Protein AF-A0A6B3MF89-F1 (afdb_monomer_lite)

Foldseek 3Di:
DDLLLLLQCVLVCCLVPVVQDDLVLLVVLLVLLVCLVPPDQLVVSSVSVVVSCVVVVSSVVSSVVCCVPDPVSVVPDDDDPPPSVVSSVSSVSSNVSSVVSSVVVVVVVVVVVVPD

Radius of gyration: 14.7 Å; chains: 1; bounding box: 32×28×46 Å

pLDDT: mean 83.45, std 10.81, range [44.09, 94.19]

Secondary structure (DSSP, 8-state):
--HHHHHHHHHHHHHHHGGGS-HHHHHHHHHHHGGGGTT--HHHHHHHHHHHHHH-HHHHHHHHHHHHH-HHHHHSPPPPTT-HHHHHHHHHHHHHHHHHHHHHHHHHHHHHHTT-

Sequence (116 aa):
MKIEKIIQVFPQIIKTQFEKFELEDLQSLDQVLAALDTKIEETELVNILKKWFKTHKQVRDTIISLFGDNKELKRSPDLPPNSEASILENLFELRQTNKEVIKAKTNQQDQEHSQQ

Structure (mmCIF, N/CA/C/O backbone):
data_AF-A0A6B3MF89-F1
#
_entry.id   AF-A0A6B3MF89-F1
#
loop_
_atom_site.group_PDB
_atom_site.id
_atom_site.type_symbol
_atom_site.label_atom_id
_atom_site.label_alt_id
_atom_site.label_comp_id
_atom_site.label_asym_id
_atom_site.label_entity_id
_atom_site.label_seq_id
_atom_site.pdbx_PDB_ins_code
_atom_site.Cartn_x
_atom_site.Cartn_y
_atom_site.Cartn_z
_atom_site.occupancy
_atom_site.B_iso_or_equiv
_atom_site.auth_seq_id
_atom_site.auth_comp_id
_atom_site.auth_asym_id
_atom_site.auth_atom_id
_atom_site.pdbx_PDB_model_num
ATOM 1 N N . MET A 1 1 ? 1.442 -13.262 -4.957 1.00 68.06 1 MET A N 1
ATOM 2 C CA . MET A 1 1 ? 0.911 -12.040 -5.597 1.00 68.06 1 MET A CA 1
ATOM 3 C C . MET A 1 1 ? 2.083 -11.123 -5.916 1.00 68.06 1 MET A C 1
ATOM 5 O O . MET A 1 1 ? 2.976 -11.023 -5.081 1.00 68.06 1 MET A O 1
ATOM 9 N N . LYS A 1 2 ? 2.134 -10.538 -7.117 1.00 80.38 2 LYS A N 1
ATOM 10 C CA . LYS A 1 2 ? 3.177 -9.565 -7.481 1.00 80.38 2 LYS A CA 1
ATOM 11 C C . LYS A 1 2 ? 2.931 -8.234 -6.768 1.00 80.38 2 LYS A C 1
ATOM 13 O O . LYS A 1 2 ? 1.778 -7.904 -6.496 1.00 80.38 2 LYS A O 1
ATOM 18 N N . ILE A 1 3 ? 3.993 -7.480 -6.482 1.00 82.88 3 ILE A N 1
ATOM 19 C CA . ILE A 1 3 ? 3.852 -6.178 -5.817 1.00 82.88 3 ILE A CA 1
ATOM 20 C C . ILE A 1 3 ? 3.096 -5.182 -6.695 1.00 82.88 3 ILE A C 1
ATOM 22 O O . ILE A 1 3 ? 2.306 -4.417 -6.161 1.00 82.88 3 ILE A O 1
ATOM 26 N N . GLU A 1 4 ? 3.267 -5.235 -8.022 1.00 84.12 4 GLU A N 1
ATOM 27 C CA . GLU A 1 4 ? 2.567 -4.322 -8.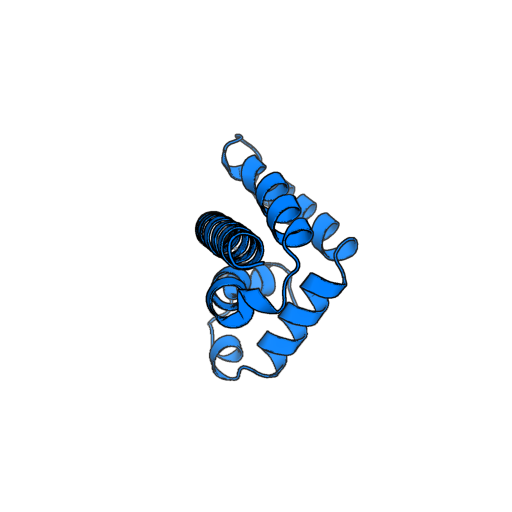932 1.00 84.12 4 GLU A CA 1
ATOM 28 C C . GLU A 1 4 ? 1.053 -4.502 -8.805 1.00 84.12 4 GLU A C 1
ATOM 30 O O . GLU A 1 4 ? 0.305 -3.531 -8.763 1.00 84.12 4 GLU A O 1
ATOM 35 N N . LYS A 1 5 ? 0.603 -5.752 -8.627 1.00 83.94 5 LYS A N 1
ATOM 36 C CA . LYS A 1 5 ? -0.812 -6.047 -8.408 1.00 83.94 5 LYS A CA 1
ATOM 37 C C . LYS A 1 5 ? -1.310 -5.504 -7.079 1.00 83.94 5 LYS A C 1
ATOM 39 O O . LYS A 1 5 ? -2.432 -5.025 -7.020 1.00 83.94 5 LYS A O 1
ATOM 44 N N . ILE A 1 6 ? -0.491 -5.594 -6.027 1.00 86.94 6 ILE A N 1
ATOM 45 C CA . ILE A 1 6 ? -0.814 -5.017 -4.717 1.00 86.94 6 ILE A CA 1
ATOM 46 C C . ILE A 1 6 ? -0.965 -3.508 -4.876 1.00 86.94 6 ILE A C 1
ATOM 48 O O . ILE A 1 6 ? -2.023 -2.995 -4.551 1.00 86.94 6 ILE A O 1
ATOM 52 N N . ILE A 1 7 ? 0.027 -2.828 -5.456 1.00 87.94 7 ILE A N 1
ATOM 53 C CA . ILE A 1 7 ? 0.010 -1.379 -5.707 1.00 87.94 7 ILE A CA 1
ATOM 54 C C . ILE A 1 7 ? -1.242 -0.958 -6.486 1.00 87.94 7 ILE A C 1
ATOM 56 O O . ILE A 1 7 ? -1.893 0.001 -6.098 1.00 87.94 7 ILE A O 1
ATOM 60 N N . GLN A 1 8 ? -1.618 -1.707 -7.523 1.00 86.81 8 GLN A N 1
ATOM 61 C CA . GLN A 1 8 ? -2.794 -1.420 -8.344 1.00 86.81 8 GLN A CA 1
ATOM 62 C C . GLN A 1 8 ? -4.118 -1.497 -7.566 1.00 86.81 8 GLN A C 1
ATOM 64 O O . GLN A 1 8 ? -5.019 -0.698 -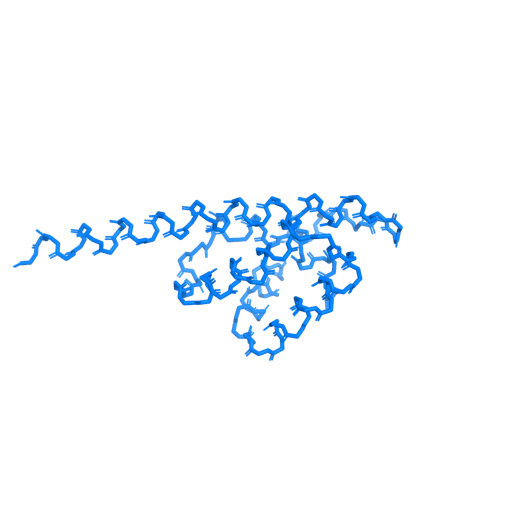7.794 1.00 86.81 8 GLN A O 1
ATOM 69 N N . VAL A 1 9 ? -4.285 -2.481 -6.677 1.00 88.00 9 VAL A N 1
ATOM 70 C CA . VAL A 1 9 ? -5.560 -2.675 -5.954 1.00 88.00 9 VAL A CA 1
ATOM 71 C C . VAL A 1 9 ? -5.598 -1.983 -4.599 1.00 88.00 9 VAL A C 1
ATOM 73 O O . VAL A 1 9 ? -6.670 -1.843 -4.011 1.00 88.00 9 VAL A O 1
ATOM 76 N N . PHE A 1 10 ? -4.442 -1.572 -4.083 1.00 90.00 10 PHE A N 1
ATOM 77 C CA . PHE A 1 10 ? -4.329 -1.014 -2.745 1.00 90.00 10 PHE A CA 1
ATOM 78 C C . PHE A 1 10 ? -5.175 0.254 -2.550 1.00 90.00 10 PHE A C 1
ATOM 80 O O . PHE A 1 10 ? -5.915 0.271 -1.568 1.00 90.00 10 PHE A O 1
ATOM 87 N N . PRO A 1 11 ? -5.192 1.250 -3.463 1.00 90.19 11 PRO A N 1
ATOM 88 C CA . PRO A 1 11 ? -6.033 2.437 -3.297 1.00 90.19 11 PRO A CA 1
ATOM 89 C C . PRO A 1 11 ? -7.503 2.069 -3.064 1.00 90.19 11 PRO A C 1
ATOM 91 O O . PRO A 1 11 ? -8.122 2.507 -2.096 1.00 90.19 11 PRO A O 1
ATOM 94 N N . GLN A 1 12 ? -8.039 1.167 -3.890 1.00 87.25 12 GLN A N 1
ATOM 95 C CA . GLN A 1 12 ? -9.422 0.696 -3.785 1.00 87.25 12 GLN A CA 1
ATOM 96 C C . GLN A 1 12 ? -9.695 -0.019 -2.458 1.00 87.25 12 GLN A C 1
ATOM 98 O O . GLN A 1 12 ? -10.746 0.170 -1.842 1.00 87.25 12 GLN A O 1
ATOM 103 N N . ILE A 1 13 ? -8.745 -0.830 -1.994 1.00 89.81 13 ILE A N 1
ATOM 104 C CA . ILE A 1 13 ? -8.871 -1.556 -0.731 1.00 89.81 13 ILE A CA 1
ATOM 105 C C . ILE A 1 13 ? -8.868 -0.596 0.458 1.00 89.81 13 ILE A C 1
ATOM 107 O O . ILE A 1 13 ? -9.740 -0.719 1.314 1.00 89.81 13 ILE A O 1
ATOM 111 N N . ILE A 1 14 ? -7.946 0.370 0.519 1.00 90.31 14 ILE A N 1
ATOM 112 C CA . ILE A 1 14 ? -7.942 1.336 1.626 1.00 90.31 14 ILE A CA 1
ATOM 113 C C . ILE A 1 14 ? -9.234 2.150 1.580 1.00 90.31 14 ILE A C 1
ATOM 115 O O . ILE A 1 14 ? -9.896 2.288 2.597 1.00 90.31 14 ILE A O 1
ATOM 119 N N . LYS A 1 15 ? -9.669 2.613 0.405 1.00 87.25 15 LYS A N 1
ATOM 120 C CA . LYS A 1 15 ? -10.902 3.400 0.276 1.00 87.25 15 LYS A CA 1
ATOM 121 C C . LYS A 1 15 ? -12.147 2.674 0.794 1.00 87.25 15 LYS A C 1
ATOM 123 O O . LYS A 1 15 ? -13.017 3.298 1.389 1.00 87.25 15 LYS A O 1
ATOM 128 N N . THR A 1 16 ? -12.245 1.370 0.546 1.00 86.81 16 THR A N 1
ATOM 129 C CA . THR A 1 16 ? -13.440 0.573 0.874 1.00 86.81 16 THR A CA 1
ATOM 130 C C . THR A 1 16 ? -13.376 -0.108 2.236 1.00 86.81 16 THR A C 1
ATOM 132 O O . THR A 1 16 ? -14.417 -0.397 2.812 1.00 86.81 16 THR A O 1
ATOM 135 N N . GLN A 1 17 ? -12.177 -0.398 2.739 1.00 87.31 17 GLN A N 1
ATOM 136 C CA . GLN A 1 17 ? -11.939 -1.208 3.938 1.00 87.31 17 GLN A CA 1
ATOM 137 C C . GLN A 1 17 ? -10.924 -0.526 4.870 1.00 87.31 17 GLN A C 1
ATOM 139 O O . GLN A 1 17 ? -10.143 -1.207 5.538 1.00 87.31 17 GLN A O 1
ATOM 144 N N . PHE A 1 18 ? -10.901 0.814 4.918 1.00 86.19 18 PHE A N 1
ATOM 145 C CA . PHE A 1 18 ? -9.934 1.577 5.724 1.00 86.19 18 PHE A CA 1
ATOM 146 C C . PHE A 1 18 ? -9.974 1.221 7.213 1.00 86.19 18 PHE A C 1
ATOM 148 O O . PHE A 1 18 ? -8.966 1.330 7.907 1.00 86.19 18 PHE A O 1
ATOM 155 N N . GLU A 1 19 ? -11.123 0.777 7.715 1.00 87.38 19 GLU A N 1
ATOM 156 C CA . GLU A 1 19 ? -11.304 0.278 9.078 1.00 87.38 19 GLU A CA 1
ATOM 157 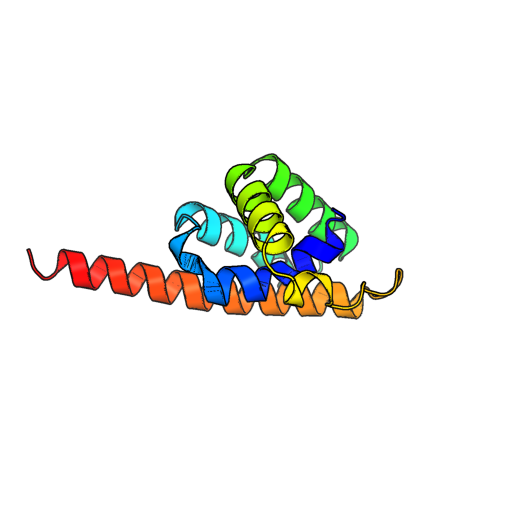C C . GLU A 1 19 ? -10.352 -0.875 9.435 1.00 87.38 19 GLU A C 1
ATOM 159 O O . GLU A 1 19 ? -9.929 -0.972 10.582 1.00 87.38 19 GLU A O 1
ATOM 164 N N . LYS A 1 20 ? -9.934 -1.690 8.455 1.00 89.25 20 LYS A N 1
ATOM 165 C CA . LYS A 1 20 ? -9.032 -2.835 8.663 1.00 89.25 20 LYS A CA 1
ATOM 166 C C . LYS A 1 20 ? -7.552 -2.463 8.767 1.00 89.25 20 LYS A C 1
ATOM 168 O O . LYS A 1 20 ? -6.722 -3.353 8.952 1.00 89.25 20 LYS A O 1
ATOM 173 N N . PHE A 1 21 ? -7.222 -1.184 8.607 1.00 90.94 21 PHE A N 1
ATOM 174 C CA . PHE A 1 21 ? -5.857 -0.671 8.665 1.00 90.94 21 PHE A CA 1
ATOM 175 C C . PHE A 1 21 ? -5.692 0.260 9.864 1.00 90.94 21 PHE A C 1
ATOM 177 O O . PHE A 1 21 ? -6.556 1.104 10.132 1.00 90.94 21 PHE A O 1
ATOM 184 N N . GLU A 1 22 ? -4.579 0.120 10.577 1.00 91.69 22 GLU A N 1
ATOM 185 C CA . GLU A 1 22 ? -4.265 0.987 11.710 1.00 91.69 22 GLU A CA 1
ATOM 186 C C . GLU A 1 22 ? -3.831 2.371 11.224 1.00 91.69 22 GLU A C 1
ATOM 188 O O . GLU A 1 22 ? -3.256 2.521 10.145 1.00 91.69 22 GLU A O 1
ATOM 193 N N . LEU A 1 23 ? -4.118 3.411 12.010 1.00 90.50 23 LEU A N 1
ATOM 194 C CA . LEU A 1 23 ? -3.746 4.775 11.629 1.00 90.50 23 LEU A CA 1
ATOM 195 C C . LEU A 1 23 ? -2.223 4.921 11.483 1.00 90.50 23 LEU A C 1
ATOM 197 O O . LEU A 1 23 ? -1.767 5.570 10.544 1.00 90.50 23 LEU A O 1
ATOM 201 N N . GLU A 1 24 ? -1.451 4.285 12.366 1.00 91.50 24 GLU A N 1
ATOM 202 C CA . GLU A 1 24 ? 0.017 4.295 12.341 1.00 91.50 24 GLU A CA 1
ATOM 203 C C . GLU A 1 24 ? 0.573 3.676 11.051 1.00 91.50 24 GLU A C 1
ATOM 205 O O . GLU A 1 24 ? 1.470 4.248 10.427 1.00 91.50 24 GLU A O 1
ATOM 210 N N . ASP A 1 25 ? -0.013 2.565 10.590 1.00 93.50 25 ASP A N 1
ATOM 211 C CA . ASP A 1 25 ? 0.336 1.944 9.309 1.00 93.50 25 ASP A CA 1
ATOM 212 C C . ASP A 1 25 ? 0.081 2.906 8.143 1.00 93.50 25 ASP A C 1
ATOM 214 O O . ASP A 1 25 ? 0.924 3.073 7.261 1.00 93.50 25 ASP A O 1
ATOM 218 N N . LEU A 1 26 ? -1.078 3.570 8.136 1.00 92.75 26 LEU A N 1
ATOM 219 C CA . LEU A 1 26 ? -1.444 4.510 7.077 1.00 92.75 26 LEU A CA 1
ATOM 220 C C . LEU A 1 26 ? -0.524 5.739 7.077 1.00 92.75 26 LEU A C 1
ATOM 222 O O . LEU A 1 26 ? -0.081 6.179 6.016 1.00 92.75 26 LEU A O 1
ATOM 226 N N . GLN A 1 27 ? -0.170 6.266 8.249 1.00 93.31 27 GLN A N 1
ATOM 227 C CA . GLN A 1 27 ? 0.789 7.366 8.376 1.00 93.31 27 GLN A CA 1
ATOM 228 C C . GLN A 1 27 ? 2.194 6.954 7.916 1.00 93.31 27 GLN A C 1
ATOM 230 O O . GLN A 1 27 ? 2.833 7.691 7.162 1.00 93.31 27 GLN A O 1
ATOM 235 N N . SER A 1 28 ? 2.657 5.761 8.301 1.00 94.19 28 SER A N 1
ATOM 236 C CA . SER A 1 28 ? 3.927 5.195 7.831 1.00 94.19 28 SER A CA 1
ATOM 237 C C . SER A 1 28 ? 3.939 5.029 6.308 1.00 94.19 28 SER A C 1
ATOM 239 O O . SER A 1 28 ? 4.922 5.367 5.643 1.00 94.19 28 SER A O 1
ATOM 241 N N . LEU A 1 29 ? 2.826 4.569 5.729 1.00 93.81 29 LEU A N 1
ATOM 242 C CA . LEU A 1 29 ? 2.661 4.465 4.284 1.00 93.81 29 LEU A CA 1
ATOM 243 C C . LEU A 1 29 ? 2.726 5.840 3.601 1.00 93.81 29 LEU A C 1
ATOM 245 O O . LEU A 1 29 ? 3.390 5.962 2.573 1.00 93.81 29 LEU A O 1
ATOM 249 N N . ASP A 1 30 ? 2.098 6.884 4.158 1.00 93.19 30 ASP A N 1
ATOM 250 C CA . ASP A 1 30 ? 2.174 8.239 3.584 1.00 93.19 30 ASP A CA 1
ATOM 251 C C . ASP A 1 30 ? 3.610 8.778 3.588 1.00 93.19 30 ASP A C 1
ATOM 253 O O . ASP A 1 30 ? 4.026 9.400 2.612 1.00 93.19 30 ASP A O 1
ATOM 257 N N . GLN A 1 31 ? 4.401 8.478 4.625 1.00 91.81 31 GLN A N 1
ATOM 258 C CA . GLN A 1 31 ? 5.824 8.835 4.663 1.00 91.81 31 GLN A CA 1
ATOM 259 C C . GLN A 1 31 ? 6.626 8.144 3.558 1.00 91.81 31 GLN A C 1
ATOM 261 O O . GLN A 1 31 ? 7.468 8.777 2.923 1.00 91.81 31 GLN A O 1
ATOM 266 N N . VAL A 1 32 ? 6.353 6.864 3.288 1.00 92.25 32 VAL A N 1
ATOM 267 C CA . VAL A 1 32 ? 6.980 6.152 2.164 1.00 92.25 32 VAL A CA 1
ATOM 268 C C . VAL A 1 32 ? 6.562 6.770 0.832 1.00 92.25 32 VAL A C 1
ATOM 270 O O . VAL A 1 32 ? 7.404 7.015 -0.030 1.00 92.25 32 VAL A O 1
ATOM 273 N N . LEU A 1 33 ? 5.273 7.061 0.665 1.00 91.44 33 LEU A N 1
ATOM 274 C CA . LEU A 1 33 ? 4.733 7.642 -0.562 1.00 91.44 33 LEU A CA 1
ATOM 275 C C . LEU A 1 33 ? 5.117 9.116 -0.741 1.00 91.44 33 LEU A C 1
ATOM 277 O O . LEU A 1 33 ? 5.063 9.619 -1.858 1.00 91.44 33 LEU A O 1
ATOM 281 N N . ALA A 1 34 ? 5.560 9.814 0.306 1.00 90.38 34 ALA A N 1
ATOM 282 C CA . ALA A 1 34 ? 6.116 11.161 0.193 1.00 90.38 34 ALA A CA 1
ATOM 283 C C . ALA A 1 34 ? 7.384 11.200 -0.674 1.00 90.38 34 ALA A C 1
ATOM 285 O O . ALA A 1 34 ? 7.679 12.233 -1.270 1.00 90.38 34 ALA A O 1
ATOM 286 N N . ALA A 1 35 ? 8.077 10.067 -0.839 1.00 87.25 35 ALA A N 1
ATOM 287 C CA . ALA A 1 35 ? 9.167 9.945 -1.798 1.00 87.25 35 ALA A CA 1
ATOM 288 C C . ALA A 1 35 ? 8.721 10.186 -3.258 1.00 87.25 35 ALA A C 1
ATOM 290 O O . ALA A 1 35 ? 9.564 10.541 -4.073 1.00 87.25 35 ALA A O 1
ATOM 291 N N . LEU A 1 36 ? 7.423 10.100 -3.591 1.00 84.62 36 LEU A N 1
ATOM 292 C CA . LEU A 1 36 ? 6.895 10.500 -4.909 1.00 84.62 36 LEU A CA 1
ATOM 293 C C . LEU A 1 36 ? 7.083 11.993 -5.215 1.00 84.62 36 LEU A C 1
ATOM 295 O O . LEU A 1 36 ? 7.165 12.362 -6.381 1.00 84.62 36 LEU A O 1
ATOM 299 N N . ASP A 1 37 ? 7.147 12.856 -4.194 1.00 82.62 37 ASP A N 1
ATOM 300 C CA . ASP A 1 37 ? 7.430 14.288 -4.400 1.00 82.62 37 ASP A CA 1
ATOM 301 C C . ASP A 1 37 ? 8.917 14.545 -4.679 1.00 82.62 37 ASP A C 1
ATOM 303 O O . ASP A 1 37 ? 9.317 15.646 -5.059 1.00 82.62 37 ASP A O 1
ATOM 307 N N . THR A 1 38 ? 9.756 13.533 -4.466 1.00 80.50 38 THR A N 1
ATOM 308 C CA . THR A 1 38 ? 11.183 13.586 -4.757 1.00 80.50 38 THR A CA 1
ATOM 309 C C . THR A 1 38 ? 11.446 13.000 -6.140 1.00 80.50 38 THR A C 1
ATOM 311 O O . THR A 1 38 ? 10.691 12.163 -6.625 1.00 80.50 38 THR A O 1
ATOM 314 N N . LYS A 1 39 ? 12.536 13.413 -6.798 1.00 77.50 39 LYS A N 1
ATOM 315 C CA . LYS A 1 39 ? 12.980 12.820 -8.074 1.00 77.50 39 LYS A CA 1
ATOM 316 C C . LYS A 1 39 ? 13.601 11.429 -7.861 1.00 77.50 39 LYS A C 1
ATOM 318 O O . LYS A 1 39 ? 14.746 11.207 -8.245 1.00 77.50 39 LYS A O 1
ATOM 323 N N . ILE A 1 40 ? 12.888 10.533 -7.184 1.00 80.50 40 ILE A N 1
ATOM 324 C CA . ILE A 1 40 ? 13.292 9.141 -7.002 1.00 80.50 40 ILE A CA 1
ATOM 325 C C . ILE A 1 40 ? 12.831 8.318 -8.207 1.00 80.50 40 ILE A C 1
ATOM 327 O O . ILE A 1 40 ? 11.770 8.576 -8.776 1.00 80.50 40 ILE A O 1
ATOM 331 N N . GLU A 1 41 ? 13.624 7.328 -8.606 1.00 83.44 41 GLU A N 1
ATOM 332 C CA . GLU A 1 41 ? 13.226 6.413 -9.674 1.00 83.44 41 GLU A CA 1
ATOM 333 C C . GLU A 1 41 ? 12.103 5.480 -9.202 1.00 83.44 41 GLU A C 1
ATOM 335 O O . GLU A 1 41 ? 12.064 5.056 -8.044 1.00 83.44 41 GLU A O 1
ATOM 340 N N . GLU A 1 42 ? 11.202 5.100 -10.110 1.00 81.88 42 GLU A N 1
ATOM 341 C CA . GLU A 1 42 ? 10.100 4.185 -9.794 1.00 81.88 42 GLU A CA 1
ATOM 342 C C . GLU A 1 42 ? 10.612 2.872 -9.192 1.00 81.88 42 GLU A C 1
ATOM 344 O O . GLU A 1 42 ? 10.089 2.397 -8.185 1.00 81.88 42 GLU A O 1
ATOM 349 N N . THR A 1 43 ? 11.660 2.294 -9.781 1.00 83.31 43 THR A N 1
ATOM 350 C CA . THR A 1 43 ? 12.220 1.015 -9.326 1.00 83.31 43 THR A CA 1
ATOM 351 C C . THR A 1 43 ? 12.692 1.096 -7.871 1.00 83.31 43 THR A C 1
ATOM 353 O O . THR A 1 43 ? 12.488 0.162 -7.088 1.00 83.31 43 THR A O 1
ATOM 356 N N . GLU A 1 44 ? 13.290 2.225 -7.485 1.00 87.75 44 GLU A N 1
ATOM 357 C CA . GLU A 1 44 ? 13.692 2.503 -6.106 1.00 87.75 44 GLU A CA 1
ATOM 358 C C . GLU A 1 44 ? 12.464 2.616 -5.198 1.00 87.75 44 GLU A C 1
ATOM 360 O O . GLU A 1 44 ? 12.399 1.945 -4.165 1.00 87.75 44 GLU A O 1
ATOM 365 N N . LEU A 1 45 ? 11.441 3.368 -5.612 1.00 86.69 45 LEU A N 1
ATOM 366 C CA . LEU A 1 45 ? 10.203 3.526 -4.850 1.00 86.69 45 LEU A CA 1
ATOM 367 C C . LEU A 1 45 ? 9.463 2.196 -4.644 1.00 86.69 45 LEU A C 1
ATOM 369 O O . LEU A 1 45 ? 9.055 1.866 -3.527 1.00 86.69 45 LEU A O 1
ATOM 373 N N . VAL A 1 46 ? 9.347 1.383 -5.692 1.00 87.19 46 VAL A N 1
ATOM 374 C CA . VAL A 1 46 ? 8.772 0.035 -5.628 1.00 87.19 46 VAL A CA 1
ATOM 375 C C . VAL A 1 46 ? 9.585 -0.846 -4.679 1.00 87.19 46 VAL A C 1
ATOM 377 O O . VAL A 1 46 ? 9.012 -1.631 -3.922 1.00 87.19 46 VAL A O 1
ATOM 380 N N . ASN A 1 47 ? 10.914 -0.721 -4.656 1.00 89.25 47 ASN A N 1
ATOM 381 C CA . ASN A 1 47 ? 11.757 -1.449 -3.708 1.00 89.25 47 ASN A CA 1
ATOM 382 C C . ASN A 1 47 ? 11.569 -0.977 -2.260 1.00 89.25 47 ASN A C 1
ATOM 384 O O . ASN A 1 47 ? 11.548 -1.817 -1.354 1.00 89.25 47 ASN A O 1
ATOM 388 N N . ILE A 1 48 ? 11.392 0.324 -2.026 1.00 91.12 48 ILE A N 1
ATOM 389 C CA . ILE A 1 48 ? 11.068 0.869 -0.701 1.00 91.12 48 ILE A CA 1
ATOM 390 C C . ILE A 1 48 ? 9.709 0.333 -0.241 1.00 91.12 48 ILE A C 1
ATOM 392 O O . ILE A 1 48 ? 9.614 -0.212 0.858 1.00 91.12 48 ILE A O 1
ATOM 396 N N . LEU A 1 49 ? 8.689 0.364 -1.100 1.00 90.62 49 LEU A N 1
ATOM 397 C CA . LEU A 1 49 ? 7.371 -0.206 -0.805 1.00 90.62 49 LEU A CA 1
ATOM 398 C C . LEU A 1 49 ? 7.441 -1.707 -0.528 1.00 90.62 49 LEU A C 1
ATOM 400 O O . LEU A 1 49 ? 6.870 -2.184 0.450 1.00 90.62 49 LEU A O 1
ATOM 404 N N . LYS A 1 50 ? 8.202 -2.472 -1.321 1.00 90.81 50 LYS A N 1
ATOM 405 C CA . LYS A 1 50 ? 8.446 -3.899 -1.047 1.00 90.81 50 LYS A CA 1
ATOM 406 C C . LYS A 1 50 ? 9.040 -4.111 0.345 1.00 90.81 50 LYS A C 1
ATOM 408 O O . LYS A 1 50 ? 8.649 -5.061 1.022 1.00 90.81 50 LYS A O 1
ATOM 413 N N . LYS A 1 51 ? 9.998 -3.279 0.769 1.00 92.31 51 LYS A N 1
ATOM 414 C CA . LYS A 1 51 ? 10.575 -3.348 2.123 1.00 92.31 51 LYS A CA 1
ATOM 415 C C . LYS A 1 51 ? 9.526 -2.995 3.174 1.00 92.31 51 LYS A C 1
ATOM 417 O O . LYS A 1 51 ? 9.388 -3.732 4.143 1.00 92.31 51 LYS A O 1
ATOM 422 N N . TRP A 1 52 ? 8.738 -1.952 2.938 1.00 94.00 52 TRP A N 1
ATOM 423 C CA . TRP A 1 52 ? 7.665 -1.541 3.834 1.00 94.00 52 TRP A CA 1
ATOM 424 C C . TRP A 1 52 ? 6.641 -2.662 4.060 1.00 94.00 52 TRP A C 1
ATOM 426 O O . TRP A 1 52 ? 6.380 -3.009 5.207 1.00 94.00 52 TRP A O 1
ATOM 436 N N . PHE A 1 53 ? 6.166 -3.334 3.006 1.00 91.19 53 PHE A N 1
ATOM 437 C CA . PHE A 1 53 ? 5.253 -4.484 3.125 1.00 91.19 53 PHE A CA 1
ATOM 438 C C . PHE A 1 53 ? 5.875 -5.722 3.787 1.00 91.19 53 PHE A C 1
ATOM 440 O O . PHE A 1 53 ? 5.153 -6.601 4.263 1.00 91.19 53 PHE A O 1
ATOM 447 N N . LYS A 1 54 ? 7.208 -5.851 3.791 1.00 90.38 54 LYS A N 1
ATOM 448 C CA . LYS A 1 54 ? 7.888 -6.920 4.543 1.00 90.38 54 LYS A CA 1
ATOM 449 C C . LYS A 1 54 ? 7.871 -6.652 6.044 1.00 90.38 54 LYS A C 1
ATOM 451 O O . LYS A 1 54 ? 7.820 -7.616 6.808 1.00 90.38 54 LYS A O 1
ATOM 456 N N . THR A 1 55 ? 7.917 -5.381 6.437 1.00 93.06 55 THR A N 1
ATOM 457 C CA . THR A 1 55 ? 7.807 -4.943 7.832 1.00 93.06 55 THR A CA 1
ATOM 458 C C . THR A 1 55 ? 6.346 -4.968 8.288 1.00 93.06 55 THR A C 1
ATOM 460 O O . THR A 1 55 ? 6.031 -5.607 9.287 1.00 93.06 55 THR A O 1
ATOM 463 N N . HIS A 1 56 ? 5.436 -4.401 7.496 1.00 92.69 56 HIS A N 1
ATOM 464 C CA . HIS A 1 56 ? 4.003 -4.298 7.789 1.00 92.69 56 HIS A CA 1
ATOM 465 C C . HIS A 1 56 ? 3.243 -5.501 7.217 1.00 92.69 56 HIS A C 1
ATOM 467 O O . HIS A 1 56 ? 2.427 -5.399 6.296 1.00 92.69 56 HIS A O 1
ATOM 473 N N . LYS A 1 57 ? 3.566 -6.691 7.740 1.00 90.75 57 LYS A N 1
ATOM 474 C CA . LYS A 1 57 ? 3.001 -7.961 7.251 1.00 90.75 57 LYS A CA 1
ATOM 475 C C . LYS A 1 57 ? 1.483 -8.009 7.379 1.00 90.75 57 LYS A C 1
ATOM 477 O O . LYS A 1 57 ? 0.835 -8.502 6.466 1.00 90.75 57 LYS A O 1
ATOM 482 N N . GLN A 1 58 ? 0.932 -7.459 8.459 1.00 90.19 58 GLN A N 1
ATOM 483 C CA . GLN A 1 58 ? -0.511 -7.419 8.686 1.00 90.19 58 GLN A CA 1
ATOM 484 C C . GLN A 1 58 ? -1.233 -6.661 7.571 1.00 90.19 58 GLN A C 1
ATOM 486 O O . GLN A 1 58 ? -2.155 -7.204 6.972 1.00 90.19 58 GLN A O 1
ATOM 491 N N . VAL A 1 59 ? -0.754 -5.468 7.205 1.00 91.06 59 VAL A N 1
ATOM 492 C CA . VAL A 1 59 ? -1.282 -4.701 6.065 1.00 91.06 59 VAL A CA 1
ATOM 493 C C . VAL A 1 59 ? -1.242 -5.532 4.785 1.00 91.06 59 VAL A C 1
ATOM 495 O O . VAL A 1 59 ? -2.243 -5.655 4.078 1.00 91.06 59 VAL A O 1
ATOM 498 N N . ARG A 1 60 ? -0.087 -6.143 4.494 1.00 90.25 60 ARG A N 1
ATOM 499 C CA . ARG A 1 60 ? 0.096 -6.981 3.305 1.00 90.25 60 ARG A CA 1
ATOM 500 C C . ARG A 1 60 ? -0.893 -8.147 3.278 1.00 90.25 60 ARG A C 1
ATOM 502 O O . ARG A 1 60 ? -1.509 -8.399 2.246 1.00 90.25 60 ARG A O 1
ATOM 509 N N . ASP A 1 61 ? -1.018 -8.870 4.382 1.00 90.38 61 ASP A N 1
ATOM 510 C CA . ASP A 1 61 ? -1.853 -10.064 4.470 1.00 90.38 61 ASP A CA 1
ATOM 511 C C . ASP A 1 61 ? -3.344 -9.697 4.419 1.00 90.38 61 ASP A C 1
ATOM 513 O O . ASP A 1 61 ? -4.106 -10.375 3.731 1.00 90.38 61 ASP A O 1
ATOM 517 N N . THR A 1 62 ? -3.747 -8.566 5.007 1.00 90.69 62 THR A N 1
ATOM 518 C CA . THR A 1 62 ? -5.092 -7.993 4.852 1.00 90.69 62 THR A CA 1
ATOM 519 C C . THR A 1 62 ? -5.404 -7.690 3.389 1.00 90.69 62 THR A C 1
ATOM 521 O O . THR A 1 62 ? -6.449 -8.103 2.893 1.00 90.69 62 THR A O 1
ATOM 524 N N . ILE A 1 63 ? -4.494 -7.038 2.658 1.00 89.62 63 ILE A N 1
ATOM 525 C CA . ILE A 1 63 ? -4.682 -6.758 1.224 1.00 89.62 63 ILE A CA 1
ATOM 526 C C . ILE A 1 63 ? -4.800 -8.052 0.421 1.00 89.62 63 ILE A C 1
ATOM 528 O O . ILE A 1 63 ? -5.693 -8.174 -0.415 1.00 89.62 63 ILE A O 1
ATOM 532 N N . ILE A 1 64 ? -3.917 -9.023 0.669 1.00 87.50 64 ILE A N 1
ATOM 533 C CA . ILE A 1 64 ? -3.936 -10.315 -0.029 1.00 87.50 64 ILE A CA 1
ATOM 534 C C . ILE A 1 64 ? -5.246 -11.055 0.246 1.00 87.50 64 ILE A C 1
ATOM 536 O O . ILE A 1 64 ? -5.825 -11.612 -0.684 1.00 87.50 64 ILE A O 1
ATOM 540 N N . SER A 1 65 ? -5.713 -11.044 1.494 1.00 89.06 65 SER A N 1
ATOM 541 C CA . SER A 1 65 ? -6.978 -11.651 1.901 1.00 89.06 65 SER A CA 1
ATOM 542 C C . SER A 1 65 ? -8.156 -10.985 1.186 1.00 89.06 65 SER A C 1
ATOM 544 O O . SER A 1 65 ? -8.881 -11.639 0.443 1.00 89.06 65 SER A O 1
ATOM 546 N N . LEU A 1 66 ? -8.254 -9.653 1.257 1.00 86.31 66 LEU A N 1
ATOM 547 C CA . LEU A 1 66 ? -9.318 -8.882 0.605 1.00 86.31 66 LEU A CA 1
ATOM 548 C C . LEU A 1 66 ? -9.307 -9.032 -0.921 1.00 86.31 66 LEU A C 1
ATOM 550 O O . LEU A 1 66 ? -10.362 -9.150 -1.540 1.00 86.31 66 LEU A O 1
ATOM 554 N N . PHE A 1 67 ? -8.128 -9.085 -1.539 1.00 82.75 67 PHE A N 1
ATOM 555 C CA . PHE A 1 67 ? -7.987 -9.406 -2.957 1.00 82.75 67 PHE A CA 1
ATOM 556 C C . PHE A 1 67 ? -8.407 -10.855 -3.259 1.00 82.75 67 PHE A C 1
ATOM 558 O O . PHE A 1 67 ? -9.021 -11.140 -4.286 1.00 82.75 67 PHE A O 1
ATOM 565 N N . GLY A 1 68 ? -8.079 -11.786 -2.362 1.00 78.56 68 GLY A N 1
ATOM 566 C CA . GLY A 1 68 ? -8.468 -13.191 -2.413 1.00 78.56 68 GLY A CA 1
ATOM 567 C C . GLY A 1 68 ? -9.981 -13.401 -2.350 1.00 78.56 68 GLY A C 1
ATOM 568 O O . GLY A 1 68 ? -10.503 -14.245 -3.081 1.00 78.56 68 GLY A O 1
ATOM 569 N N . ASP A 1 69 ? -10.688 -12.612 -1.556 1.00 79.62 69 ASP A N 1
ATOM 570 C CA . ASP A 1 69 ? -12.141 -12.701 -1.413 1.00 79.62 69 ASP A CA 1
ATOM 571 C C . ASP A 1 69 ? -12.890 -11.905 -2.492 1.00 79.62 69 ASP A C 1
ATOM 573 O O . ASP A 1 69 ? -13.973 -12.299 -2.937 1.00 79.62 69 ASP A O 1
ATOM 577 N N . ASN A 1 70 ? -12.299 -10.817 -2.993 1.00 74.62 70 ASN A N 1
ATOM 578 C CA . ASN A 1 70 ? -12.955 -9.936 -3.949 1.00 74.62 70 ASN A CA 1
ATOM 579 C C . ASN A 1 70 ? -12.749 -10.392 -5.408 1.00 74.62 70 ASN A C 1
ATOM 581 O O . ASN A 1 70 ? -11.728 -10.134 -6.053 1.00 74.62 70 ASN A O 1
ATOM 585 N N . LYS A 1 71 ? -13.774 -11.055 -5.962 1.00 72.25 71 LYS A N 1
ATOM 586 C CA . LYS A 1 71 ? -13.798 -11.522 -7.361 1.00 72.25 71 LYS A CA 1
ATOM 587 C C . LYS A 1 71 ? -13.674 -10.394 -8.393 1.00 72.25 71 LYS A C 1
ATOM 589 O O . LYS A 1 71 ? -13.212 -10.670 -9.498 1.00 72.25 71 LYS A O 1
ATOM 594 N N . GLU A 1 72 ? -14.075 -9.167 -8.069 1.00 70.38 72 GLU A N 1
ATOM 595 C CA . GLU A 1 72 ? -13.967 -8.017 -8.975 1.00 70.38 72 GLU A CA 1
ATOM 596 C C . GLU A 1 72 ? -12.526 -7.511 -9.045 1.00 70.38 72 GLU A C 1
ATOM 598 O O . GLU A 1 72 ? -11.997 -7.343 -10.141 1.00 70.38 72 GLU A O 1
ATOM 603 N N . LEU A 1 73 ? -11.837 -7.412 -7.903 1.00 71.56 73 LEU A N 1
ATOM 604 C CA . LEU A 1 73 ? -10.411 -7.063 -7.868 1.00 71.56 73 LEU A CA 1
ATOM 605 C C . LEU A 1 73 ? -9.548 -8.102 -8.598 1.00 71.56 73 LEU A C 1
ATOM 607 O O . LEU A 1 73 ? -8.575 -7.749 -9.264 1.00 71.56 73 LEU A O 1
ATOM 611 N N . LYS A 1 74 ? -9.928 -9.385 -8.546 1.00 72.44 74 LYS A N 1
ATOM 612 C CA . LYS A 1 74 ? -9.270 -10.444 -9.331 1.00 72.44 74 LYS A CA 1
ATOM 613 C C . LYS A 1 74 ? -9.456 -10.303 -10.840 1.00 72.44 74 LYS A C 1
ATOM 615 O O . LYS A 1 74 ? -8.630 -10.821 -11.585 1.00 72.44 74 LYS A O 1
ATOM 620 N N . ARG A 1 75 ? -10.536 -9.655 -11.289 1.00 72.88 75 ARG A N 1
ATOM 621 C CA . ARG A 1 75 ? -10.800 -9.390 -12.712 1.00 72.88 75 ARG A CA 1
ATOM 622 C C . ARG A 1 75 ? -10.088 -8.145 -13.220 1.00 72.88 75 ARG A C 1
ATOM 624 O O . ARG A 1 75 ? -10.028 -7.969 -14.435 1.00 72.88 75 ARG A O 1
ATOM 631 N N . SER A 1 76 ? -9.545 -7.308 -12.332 1.00 68.88 76 SER A N 1
ATOM 632 C CA . SER A 1 76 ? -8.733 -6.167 -12.740 1.00 68.88 76 SER A CA 1
ATOM 633 C C . SER A 1 76 ? -7.609 -6.654 -13.656 1.00 68.88 76 SER A C 1
ATOM 635 O O . SER A 1 76 ? -6.919 -7.614 -13.291 1.00 68.88 76 SER A O 1
ATOM 637 N N . PRO A 1 77 ? -7.408 -6.029 -14.827 1.00 69.00 77 PRO A N 1
ATOM 638 C CA . PRO A 1 77 ? -6.360 -6.436 -15.751 1.00 69.00 77 PRO A CA 1
ATOM 639 C C . PRO A 1 77 ? -4.995 -6.359 -15.063 1.00 69.00 77 PRO A C 1
ATOM 641 O O . PRO A 1 77 ? -4.785 -5.543 -14.160 1.00 69.00 77 PRO A O 1
ATOM 644 N N . ASP A 1 78 ? -4.083 -7.254 -15.432 1.00 68.88 78 ASP A N 1
ATOM 645 C CA . ASP A 1 78 ? -2.688 -7.115 -15.025 1.00 68.88 78 ASP A CA 1
ATOM 646 C C . ASP A 1 78 ? -2.066 -5.930 -15.758 1.00 68.88 78 ASP A C 1
ATOM 648 O O . ASP A 1 78 ? -2.326 -5.714 -16.944 1.00 68.88 78 ASP A O 1
ATOM 652 N N . LEU A 1 79 ? -1.257 -5.155 -15.036 1.00 66.38 79 LEU A N 1
ATOM 653 C CA . LEU A 1 79 ? -0.494 -4.080 -15.648 1.00 66.38 79 LEU A CA 1
ATOM 654 C C . LEU A 1 79 ? 0.479 -4.681 -16.673 1.00 66.38 79 LEU A C 1
ATOM 656 O O . LEU A 1 79 ? 1.116 -5.704 -16.386 1.00 66.38 79 LEU A O 1
ATOM 660 N N . PRO A 1 80 ? 0.607 -4.069 -17.861 1.00 66.75 80 PRO A N 1
ATOM 661 C CA . PRO A 1 80 ? 1.658 -4.428 -18.793 1.00 66.75 80 PRO A CA 1
ATOM 662 C C . PRO A 1 80 ? 3.029 -4.357 -18.103 1.00 66.75 80 PRO A C 1
ATOM 664 O O . PRO A 1 80 ? 3.257 -3.476 -17.273 1.00 66.75 80 PRO A O 1
ATOM 667 N N . PRO A 1 81 ? 3.974 -5.240 -18.460 1.00 54.84 81 PRO A N 1
ATOM 668 C CA . PRO A 1 81 ? 5.282 -5.321 -17.804 1.00 54.84 81 PRO A CA 1
ATOM 669 C C . PRO A 1 81 ? 6.142 -4.049 -17.928 1.00 54.84 81 PRO A C 1
ATOM 671 O O . PRO A 1 81 ? 7.122 -3.927 -17.204 1.00 54.84 81 PRO A O 1
ATOM 674 N N . ASN A 1 82 ? 5.767 -3.109 -18.804 1.00 59.47 82 ASN A N 1
ATOM 675 C CA . ASN A 1 82 ? 6.489 -1.859 -19.071 1.00 59.47 82 ASN A CA 1
ATOM 676 C C . ASN A 1 82 ? 5.643 -0.619 -18.724 1.00 59.47 82 ASN A C 1
ATOM 678 O O . ASN A 1 82 ? 5.861 0.464 -19.263 1.00 59.47 82 ASN A O 1
ATOM 682 N N . SER A 1 83 ? 4.612 -0.780 -17.895 1.00 70.06 83 SER A N 1
ATOM 683 C CA . SER A 1 83 ? 3.696 0.304 -17.540 1.00 70.06 83 SER A CA 1
ATOM 684 C C . SER A 1 83 ? 4.202 1.104 -16.347 1.00 70.06 83 SER A C 1
ATOM 686 O O . SER A 1 83 ? 3.494 1.240 -15.350 1.00 70.06 83 SER A O 1
ATOM 688 N N . GLU A 1 84 ? 5.410 1.654 -16.471 1.00 69.19 84 GLU A N 1
ATOM 689 C CA . GLU A 1 84 ? 6.005 2.523 -15.450 1.00 69.19 84 GLU A CA 1
ATOM 690 C C . GLU A 1 84 ? 5.056 3.685 -15.100 1.00 69.19 84 GLU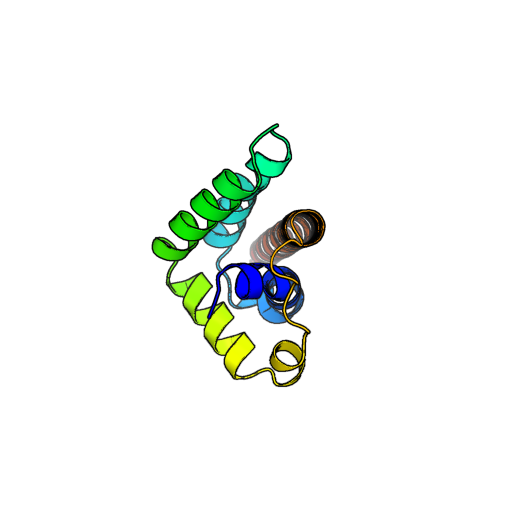 A C 1
ATOM 692 O O . GLU A 1 84 ? 4.650 3.895 -13.956 1.00 69.19 84 GLU A O 1
ATOM 697 N N . ALA A 1 85 ? 4.543 4.357 -16.137 1.00 71.31 85 ALA A N 1
ATOM 698 C CA . ALA A 1 85 ? 3.536 5.405 -15.985 1.00 71.31 85 ALA A CA 1
ATOM 699 C C . ALA A 1 85 ? 2.328 4.938 -15.154 1.00 71.31 85 ALA A C 1
ATOM 701 O O . ALA A 1 85 ? 1.915 5.632 -14.231 1.00 71.31 85 ALA A O 1
ATOM 702 N N . SER A 1 86 ? 1.823 3.725 -15.395 1.00 80.56 86 SER A N 1
ATOM 703 C CA . SER A 1 86 ? 0.672 3.210 -14.651 1.00 80.56 86 SER A CA 1
ATOM 704 C C . SER A 1 86 ? 1.019 2.814 -13.215 1.00 80.56 86 SER A C 1
ATOM 706 O O . SER A 1 86 ? 0.163 2.907 -12.340 1.00 80.56 86 SER A O 1
ATOM 708 N N . ILE A 1 87 ? 2.243 2.363 -12.930 1.00 84.19 87 ILE A N 1
ATOM 709 C CA . ILE A 1 87 ? 2.680 2.100 -11.552 1.00 84.19 87 ILE A CA 1
ATOM 710 C C . ILE A 1 87 ? 2.739 3.419 -10.786 1.00 84.19 87 ILE A C 1
ATOM 712 O O . ILE A 1 87 ? 2.157 3.510 -9.706 1.00 84.19 87 ILE A O 1
ATOM 716 N N . LEU A 1 88 ? 3.361 4.451 -11.359 1.00 86.12 88 LEU A N 1
ATOM 717 C CA . LEU A 1 88 ? 3.401 5.783 -10.758 1.00 86.12 88 LEU A CA 1
ATOM 718 C C . LEU A 1 88 ? 1.998 6.362 -10.547 1.00 86.12 88 LEU A C 1
ATOM 720 O O . LEU A 1 88 ? 1.716 6.843 -9.453 1.00 86.12 88 LEU A O 1
ATOM 724 N N . GLU A 1 89 ? 1.101 6.262 -11.530 1.00 86.62 89 GLU A N 1
ATOM 725 C CA . GLU A 1 89 ? -0.297 6.695 -11.392 1.00 86.62 89 GLU A CA 1
ATOM 726 C C . GLU A 1 89 ? -1.000 5.995 -10.220 1.00 86.62 89 GLU A C 1
ATOM 728 O O . GLU A 1 89 ? -1.596 6.663 -9.375 1.00 86.62 89 GLU A O 1
ATOM 733 N N . ASN A 1 90 ? -0.861 4.670 -10.099 1.00 88.94 90 ASN A N 1
ATOM 734 C CA . ASN A 1 90 ? -1.427 3.920 -8.973 1.00 88.94 90 ASN A CA 1
ATOM 735 C C . ASN A 1 90 ? -0.826 4.353 -7.627 1.00 88.94 90 ASN A C 1
ATOM 737 O O . ASN A 1 90 ? -1.525 4.378 -6.617 1.00 88.94 90 ASN A O 1
ATOM 741 N N . LEU A 1 91 ? 0.462 4.700 -7.585 1.00 90.69 91 LEU A N 1
ATOM 742 C CA . LEU A 1 91 ? 1.125 5.180 -6.370 1.00 90.69 91 LEU A CA 1
ATOM 743 C C . LEU A 1 91 ? 0.685 6.597 -5.985 1.00 90.69 91 LEU A C 1
ATOM 745 O O . LEU A 1 91 ? 0.494 6.875 -4.798 1.00 90.69 91 LEU A O 1
ATOM 749 N N . PHE A 1 92 ? 0.476 7.476 -6.965 1.00 90.25 92 PHE A N 1
ATOM 750 C CA . PHE A 1 92 ? -0.124 8.789 -6.739 1.00 90.25 92 PHE A CA 1
ATOM 751 C C . PHE A 1 92 ? -1.558 8.657 -6.220 1.00 90.25 92 PHE A C 1
ATOM 753 O O . PHE A 1 92 ? -1.889 9.264 -5.198 1.00 90.25 92 PHE A O 1
ATOM 760 N N . GLU A 1 93 ? -2.378 7.814 -6.853 1.00 91.56 93 GLU A N 1
ATOM 761 C CA . GLU A 1 93 ? -3.745 7.534 -6.406 1.00 91.56 93 GLU A CA 1
ATOM 762 C C . GLU A 1 93 ? -3.759 6.946 -4.988 1.00 91.56 93 GLU A C 1
ATOM 764 O O . GLU A 1 93 ? -4.533 7.390 -4.132 1.00 91.56 93 GLU A O 1
ATOM 769 N N . LEU A 1 94 ? -2.857 5.997 -4.708 1.00 92.12 94 LEU A N 1
ATOM 770 C CA . LEU A 1 94 ? -2.687 5.400 -3.387 1.00 92.12 94 LEU A CA 1
ATOM 771 C C . LEU A 1 94 ? -2.407 6.473 -2.344 1.00 92.12 94 LEU A C 1
ATOM 773 O O . LEU A 1 94 ? -3.041 6.487 -1.292 1.00 92.12 94 LEU A O 1
ATOM 777 N N . ARG A 1 95 ? -1.486 7.392 -2.635 1.00 93.19 95 ARG A N 1
ATOM 778 C CA . ARG A 1 95 ? -1.125 8.464 -1.711 1.00 93.19 95 ARG A CA 1
ATOM 779 C C . ARG A 1 95 ? -2.286 9.417 -1.459 1.00 93.19 95 ARG A C 1
ATOM 781 O O . ARG A 1 95 ? -2.534 9.770 -0.308 1.00 93.19 95 ARG A O 1
ATOM 788 N N . GLN A 1 96 ? -2.993 9.839 -2.507 1.00 92.94 96 GLN A N 1
ATOM 789 C CA . GLN A 1 96 ? -4.155 10.717 -2.355 1.00 92.94 96 GLN A CA 1
ATOM 790 C C . GLN A 1 96 ? -5.228 10.054 -1.492 1.00 92.94 96 GLN A C 1
ATOM 792 O O . GLN A 1 96 ? -5.643 10.630 -0.487 1.00 92.94 96 GLN A O 1
ATOM 797 N N . THR A 1 97 ? -5.578 8.812 -1.822 1.00 93.19 97 THR A N 1
ATOM 798 C CA . THR A 1 97 ? -6.568 8.028 -1.079 1.00 93.19 97 THR A CA 1
ATOM 799 C C . THR A 1 97 ? -6.145 7.838 0.377 1.00 93.19 97 THR A C 1
ATOM 801 O O . THR A 1 97 ? -6.940 8.038 1.292 1.00 93.19 97 THR A O 1
ATOM 804 N N . ASN A 1 98 ? -4.876 7.503 0.615 1.00 93.56 98 ASN A N 1
ATOM 805 C CA . ASN A 1 98 ? -4.338 7.313 1.956 1.00 93.56 98 ASN A CA 1
ATOM 806 C C . ASN A 1 98 ? -4.440 8.597 2.795 1.00 93.56 98 ASN A C 1
ATOM 808 O O . ASN A 1 98 ? -4.882 8.551 3.939 1.00 93.56 98 ASN A O 1
ATOM 812 N N . LYS A 1 99 ? -4.123 9.765 2.219 1.00 93.25 99 LYS A N 1
ATOM 813 C CA . LYS A 1 99 ? -4.272 11.062 2.902 1.00 93.25 99 LYS A CA 1
ATOM 814 C C . LYS A 1 99 ? -5.721 11.381 3.255 1.00 93.25 99 LYS A C 1
ATOM 816 O O . LYS A 1 99 ? -5.975 11.912 4.336 1.00 93.25 99 LYS A O 1
ATOM 821 N N . GLU A 1 100 ? -6.664 11.092 2.361 1.00 92.62 100 GLU A N 1
ATOM 822 C CA . GLU A 1 100 ? -8.092 11.273 2.641 1.00 92.62 100 GLU A CA 1
ATOM 823 C C . GLU A 1 100 ? -8.553 10.367 3.78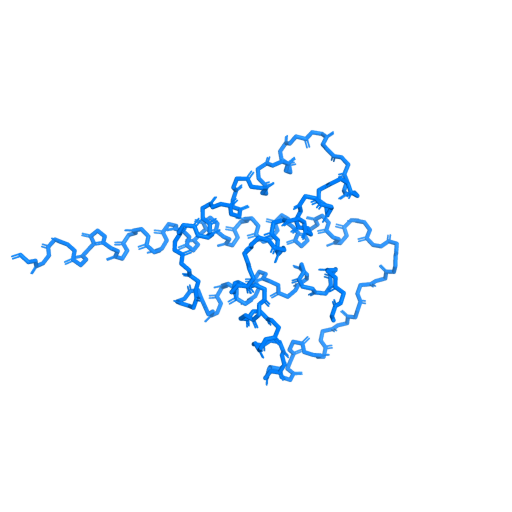4 1.00 92.62 100 GLU A C 1
ATOM 825 O O . GLU A 1 100 ? -9.234 10.824 4.701 1.00 92.62 100 GLU A O 1
ATOM 830 N N . VAL A 1 101 ? -8.114 9.109 3.779 1.00 92.06 101 VAL A N 1
ATOM 831 C CA . VAL A 1 101 ? -8.452 8.128 4.813 1.00 92.06 101 VAL A CA 1
ATOM 832 C C . VAL A 1 101 ? -7.834 8.480 6.166 1.00 92.06 101 VAL A C 1
ATOM 834 O O . VAL A 1 101 ? -8.520 8.383 7.180 1.00 92.06 101 VAL A O 1
ATOM 837 N N . ILE A 1 102 ? -6.574 8.925 6.201 1.00 92.62 102 ILE A N 1
ATOM 838 C CA . ILE A 1 102 ? -5.924 9.410 7.429 1.00 92.62 102 ILE A CA 1
ATOM 839 C C . ILE A 1 102 ? -6.742 10.556 8.021 1.00 92.62 102 ILE A C 1
ATOM 841 O O . ILE A 1 102 ? -7.106 10.498 9.191 1.00 92.62 102 ILE A O 1
ATOM 845 N N . LYS A 1 103 ? -7.098 11.562 7.209 1.00 91.12 103 LYS A N 1
ATOM 846 C CA . LYS A 1 103 ? -7.936 12.682 7.663 1.00 91.12 103 LYS A CA 1
ATOM 847 C C . LYS A 1 103 ? -9.288 12.206 8.189 1.00 91.12 103 LYS A C 1
ATOM 849 O O . LYS A 1 103 ? -9.721 12.674 9.237 1.00 91.12 103 LYS A O 1
ATOM 854 N N . ALA A 1 104 ? -9.943 11.283 7.485 1.00 89.44 104 ALA A N 1
ATOM 855 C CA . ALA A 1 104 ? -11.225 10.729 7.909 1.00 89.44 104 ALA A CA 1
ATOM 856 C C . ALA A 1 104 ? -11.115 10.013 9.266 1.00 89.44 104 ALA A C 1
ATOM 858 O O . ALA A 1 104 ? -11.896 10.309 10.166 1.00 89.44 104 ALA A O 1
ATOM 859 N N . LYS A 1 105 ? -10.108 9.146 9.447 1.00 87.88 105 LYS A N 1
ATOM 860 C CA . LYS A 1 105 ? -9.855 8.443 10.715 1.00 87.88 105 LYS A CA 1
ATOM 861 C C . LYS A 1 105 ? -9.511 9.398 11.858 1.00 87.88 105 LYS A C 1
ATOM 863 O O . LYS A 1 105 ? -10.058 9.252 12.945 1.00 87.88 105 LYS A O 1
ATOM 868 N N . THR A 1 106 ? -8.645 10.385 11.623 1.00 87.69 106 THR A N 1
ATOM 869 C CA . THR A 1 106 ? -8.279 11.375 12.648 1.00 87.69 106 THR A CA 1
ATOM 870 C C . THR A 1 106 ? -9.499 12.175 13.105 1.00 87.69 106 THR A C 1
ATOM 872 O O . THR A 1 106 ? -9.708 12.327 14.303 1.00 87.69 106 THR A O 1
ATOM 875 N N . ASN A 1 107 ? -10.350 12.613 12.172 1.00 82.69 107 ASN A N 1
ATOM 876 C CA . ASN A 1 107 ? -11.575 13.338 12.513 1.00 82.69 107 ASN A CA 1
ATOM 877 C C . ASN A 1 107 ? -12.577 12.466 13.290 1.00 82.69 107 ASN A C 1
ATOM 879 O O . ASN A 1 107 ? -13.247 12.974 14.183 1.00 82.69 107 ASN A O 1
ATOM 883 N N . GLN A 1 108 ? -12.680 11.168 12.980 1.00 75.50 108 GLN A N 1
ATOM 884 C CA . GLN A 1 108 ? -13.535 10.241 13.734 1.00 75.50 108 GLN A CA 1
ATOM 885 C C . GLN A 1 108 ? -13.067 10.083 15.188 1.00 75.50 108 GLN A C 1
ATOM 887 O O . GLN A 1 108 ? -13.888 10.173 16.096 1.00 75.50 108 GLN A O 1
ATOM 892 N N . GLN A 1 109 ? -11.758 9.937 15.419 1.00 67.56 109 GLN A N 1
ATOM 893 C CA . GLN A 1 109 ? -11.208 9.817 16.775 1.00 67.56 109 GLN A CA 1
ATOM 894 C C . GLN A 1 109 ? -11.426 11.082 17.621 1.00 67.56 109 GLN A C 1
ATOM 896 O O . GLN A 1 109 ? -11.728 10.979 18.808 1.00 67.56 109 GLN A O 1
ATOM 901 N N . ASP A 1 110 ? -11.314 12.269 17.017 1.00 67.06 110 ASP A N 1
ATOM 902 C CA . ASP A 1 110 ? -11.523 13.556 17.702 1.00 67.06 110 ASP A CA 1
ATOM 903 C C . ASP A 1 110 ? -12.997 13.767 18.109 1.00 67.06 110 ASP A C 1
ATOM 905 O O . ASP A 1 110 ? -13.303 14.299 19.183 1.00 67.06 110 ASP A O 1
ATOM 909 N N . GLN A 1 111 ? -13.933 13.292 17.275 1.00 61.84 111 GLN A N 1
ATOM 910 C CA . GLN A 1 111 ? -15.364 13.332 17.580 1.00 61.84 111 GLN A CA 1
ATOM 911 C C . GLN A 1 111 ? -15.770 12.332 18.670 1.00 61.84 111 GLN A C 1
ATOM 913 O O . GLN A 1 111 ? -16.578 12.692 19.524 1.00 61.84 111 GLN A O 1
ATOM 918 N N . GLU A 1 112 ? -15.200 11.123 18.695 1.00 59.47 112 GLU A N 1
ATOM 919 C CA . GLU A 1 112 ? -15.472 10.148 19.764 1.00 59.47 112 GLU A CA 1
ATOM 920 C C .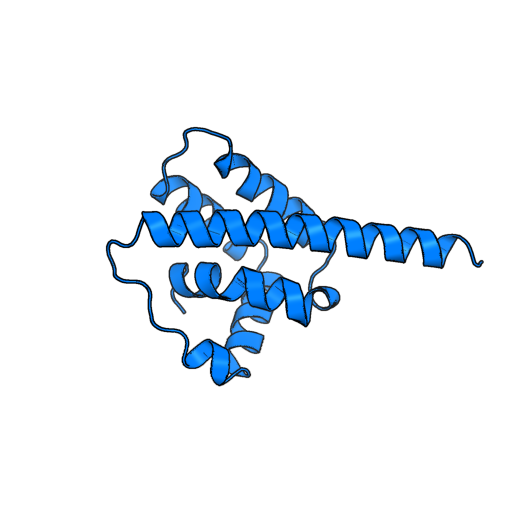 GLU A 1 112 ? -14.941 10.624 21.127 1.00 59.47 112 GLU A C 1
ATOM 922 O O . GLU A 1 112 ? -15.611 10.457 22.145 1.00 59.47 112 GLU A O 1
ATOM 927 N N . HIS A 1 113 ? -13.792 11.308 21.153 1.00 57.00 113 HIS A N 1
ATOM 928 C CA . HIS A 1 113 ? -13.220 11.869 22.383 1.00 57.00 113 HIS A CA 1
ATOM 929 C C . HIS A 1 113 ? -13.969 13.096 22.930 1.00 57.00 113 HIS A C 1
ATOM 931 O O . HIS A 1 113 ? -13.833 13.417 24.108 1.00 57.00 113 HIS A O 1
ATOM 937 N N . SER A 1 114 ? -14.761 13.783 22.103 1.00 56.91 114 SER A N 1
ATOM 938 C CA . SER A 1 114 ? -15.505 14.989 22.500 1.00 56.91 114 SER A CA 1
ATOM 939 C C . SER A 1 114 ? -16.891 14.697 23.098 1.00 56.91 114 SER A C 1
ATOM 941 O O . SER A 1 114 ? -17.588 15.630 23.499 1.00 56.91 114 SER A O 1
ATOM 943 N N . GLN A 1 115 ? -17.321 13.429 23.141 1.00 51.38 115 GLN A N 1
ATOM 944 C CA . GLN A 1 115 ? -18.627 13.017 23.680 1.00 51.38 115 GLN A CA 1
ATOM 945 C C . GLN A 1 115 ? -18.551 12.242 25.013 1.00 51.38 115 GLN A C 1
ATOM 947 O O . GLN A 1 115 ? -19.580 11.729 25.459 1.00 51.38 115 GLN A O 1
ATOM 952 N N . GLN A 1 116 ? -17.381 12.172 25.660 1.00 44.09 116 GLN A N 1
ATOM 953 C CA . GLN A 1 116 ? -17.197 11.609 27.011 1.00 44.09 116 GLN A CA 1
ATOM 954 C C . GLN A 1 116 ? -16.965 12.699 28.058 1.00 44.09 116 GLN A C 1
ATOM 956 O O . GLN A 1 116 ? -17.435 12.494 29.201 1.00 44.09 116 GLN A O 1
#